Protein AF-A0A4Y8IUF4-F1 (afdb_monomer)

Solvent-accessible surface area (backbone atoms only — not comparable to full-atom values): 7172 Å² total; per-residue (Å²): 137,86,78,64,77,57,55,66,57,54,53,52,50,51,54,51,54,51,51,53,52,55,59,48,52,65,56,46,76,74,66,81,71,71,96,84,69,88,58,93,59,82,80,82,67,53,45,68,53,47,41,56,74,57,46,49,38,79,52,16,27,91,83,29,69,26,46,101,87,28,65,59,59,62,54,34,54,90,80,45,54,65,67,56,40,29,45,36,38,41,63,14,44,89,96,43,93,82,41,72,30,72,57,45,47,76,62,54,23,46,48,39,30,52,41,28,38,75,34,93,126

Mean predicted aligned error: 14.22 Å

Secondary structure (DSSP, 8-state):
----THHHHHHHHHHHHHHHHHHHHHHHTTSSS-S--S------S-HHHHHHHTTHHHHH-TTSS--SSS---SSGGGT--HHHHHHHHHH--TT-SS--S-SS-HHHHHHHHHHHHH---

InterPro domains:
  IPR009056 Cytochrome c-like domain [PF13442] (45-116)
  IPR009056 Cytochrome c-like domain [PS51007] (36-120)
  IPR012218 Cytochrome c, Bacillus subtilis c550-type [PIRSF000025] (1-118)
  IPR036909 Cytochrome c-like domain superfamily [G3DSA:1.10.760.10] (46-120)
  IPR036909 Cytochrome c-like domain superfamily [SSF46626] (10-118)

Nearest PDB structures (foldseek):
  6tp9-assembly5_G  TM=8.093E-01  e=8.680E-03  Pseudomonas aeruginosa PAO1
  6rte-assembly1_A  TM=8.356E-01  e=1.764E-02  Pseudomonas aeruginosa
  6onq-assembly1_A  TM=8.082E-01  e=4.281E-02  Methylorubrum extorquens
  1aof-assembly1_A  TM=5.853E-01  e=1.872E-02  Paracoccus pantotrophus
  1n90-assembly1_B  TM=5.473E-01  e=3.186E-02  Pseudomonas aeruginosa

Structure (mmCIF, N/CA/C/O backbone):
data_AF-A0A4Y8IUF4-F1
#
_entry.id   AF-A0A4Y8IUF4-F1
#
loop_
_atom_site.group_PDB
_atom_site.id
_atom_site.type_symbol
_atom_site.label_atom_id
_atom_site.label_alt_id
_atom_site.label_comp_id
_atom_site.label_asym_id
_atom_site.label_entity_id
_atom_site.label_seq_id
_atom_site.pdbx_PDB_ins_code
_atom_site.Cartn_x
_atom_site.Cartn_y
_atom_site.Cartn_z
_atom_site.occupancy
_atom_site.B_iso_or_equiv
_atom_site.auth_seq_id
_atom_site.auth_comp_id
_atom_site.auth_asym_id
_atom_site.auth_atom_id
_atom_site.pdbx_PDB_model_num
ATOM 1 N N . MET A 1 1 ? -16.327 54.621 46.159 1.00 49.72 1 MET A N 1
ATOM 2 C CA . MET A 1 1 ? -16.970 53.552 45.363 1.00 49.72 1 MET A CA 1
ATOM 3 C C . MET A 1 1 ? -16.046 53.174 44.204 1.00 49.72 1 MET A C 1
ATOM 5 O O . MET A 1 1 ? -16.061 53.860 43.192 1.00 49.72 1 MET A O 1
ATOM 9 N N . LYS A 1 2 ? -15.187 52.154 44.352 1.00 58.31 2 LYS A N 1
ATOM 10 C CA . LYS A 1 2 ? -14.387 51.630 43.230 1.00 58.31 2 LYS A CA 1
ATOM 11 C C . LYS A 1 2 ? -15.198 50.504 42.593 1.00 58.31 2 LYS A C 1
ATOM 13 O O . LYS A 1 2 ? -15.275 49.411 43.138 1.00 58.31 2 LYS A O 1
ATOM 18 N N . LYS A 1 3 ? -15.930 50.821 41.525 1.00 59.81 3 LYS A N 1
ATOM 19 C CA . LYS A 1 3 ? -16.692 49.826 40.760 1.00 59.81 3 LYS A CA 1
ATOM 20 C C . LYS A 1 3 ? -15.679 49.085 39.900 1.00 59.81 3 LYS A C 1
ATOM 22 O O . LYS A 1 3 ? -15.188 49.628 38.915 1.00 59.81 3 LYS A O 1
ATOM 27 N N . ASN A 1 4 ? -15.305 47.894 40.351 1.00 63.25 4 ASN A N 1
ATOM 28 C CA . ASN A 1 4 ? -14.313 47.051 39.701 1.00 63.25 4 ASN A CA 1
ATOM 29 C C . ASN A 1 4 ? -14.891 46.577 38.365 1.00 63.25 4 ASN A C 1
ATOM 31 O O . ASN A 1 4 ? -15.629 45.597 38.307 1.00 63.25 4 ASN A O 1
ATOM 35 N N . LEU A 1 5 ? -14.555 47.303 37.299 1.00 58.75 5 LEU A N 1
ATOM 36 C CA . LEU A 1 5 ? -15.002 47.069 35.922 1.00 58.75 5 LEU A CA 1
ATOM 37 C C . LEU A 1 5 ? -14.579 45.689 35.373 1.00 58.75 5 LEU A C 1
ATOM 39 O O . LEU A 1 5 ? -15.088 45.247 34.352 1.00 58.75 5 LEU A O 1
ATOM 43 N N . ILE A 1 6 ? -13.697 44.991 36.091 1.00 64.25 6 ILE A N 1
ATOM 44 C CA . ILE A 1 6 ? -13.226 43.628 35.813 1.00 64.25 6 ILE A CA 1
ATOM 45 C C . ILE A 1 6 ? -14.258 42.565 36.243 1.00 64.25 6 ILE A C 1
ATOM 47 O O . ILE A 1 6 ? -14.293 41.484 35.662 1.00 64.25 6 ILE A O 1
ATOM 51 N N . MET A 1 7 ? -15.143 42.857 37.211 1.00 66.12 7 MET A N 1
ATOM 52 C CA . MET A 1 7 ? -16.152 41.892 37.680 1.00 66.12 7 MET A CA 1
ATOM 53 C C . MET A 1 7 ? -17.103 41.371 36.589 1.00 66.12 7 MET A C 1
ATOM 55 O O . MET A 1 7 ? -17.308 40.161 36.567 1.00 66.12 7 MET A O 1
ATOM 59 N N . PRO A 1 8 ? -17.664 42.186 35.670 1.00 63.03 8 PRO A N 1
ATOM 60 C CA . PRO A 1 8 ? -18.522 41.648 34.613 1.00 63.03 8 PRO A CA 1
ATOM 61 C C . PRO A 1 8 ? -17.763 40.752 33.622 1.00 63.03 8 PRO A C 1
ATOM 63 O O . PRO A 1 8 ? -18.304 39.733 33.207 1.00 63.03 8 PRO A O 1
ATOM 66 N N . PHE A 1 9 ? -16.505 41.073 33.292 1.00 69.12 9 PHE A N 1
ATOM 67 C CA . PHE A 1 9 ? -15.685 40.270 32.372 1.00 69.12 9 PHE A CA 1
ATOM 68 C C . PHE A 1 9 ? -15.215 38.947 32.986 1.00 69.12 9 PHE A C 1
ATOM 70 O O . PHE A 1 9 ? -15.164 37.929 32.303 1.00 69.12 9 PHE A O 1
ATOM 77 N N . ALA A 1 10 ? -14.910 38.933 34.285 1.00 70.75 10 ALA A N 1
ATOM 78 C CA . ALA A 1 10 ? -14.578 37.697 34.990 1.00 70.75 10 ALA A CA 1
ATOM 79 C C . ALA A 1 10 ? -15.781 36.739 35.050 1.00 70.75 10 ALA A C 1
ATOM 81 O O . ALA A 1 10 ? -15.615 35.528 34.938 1.00 70.75 10 ALA A O 1
ATOM 82 N N . LEU A 1 11 ? -16.996 37.282 35.173 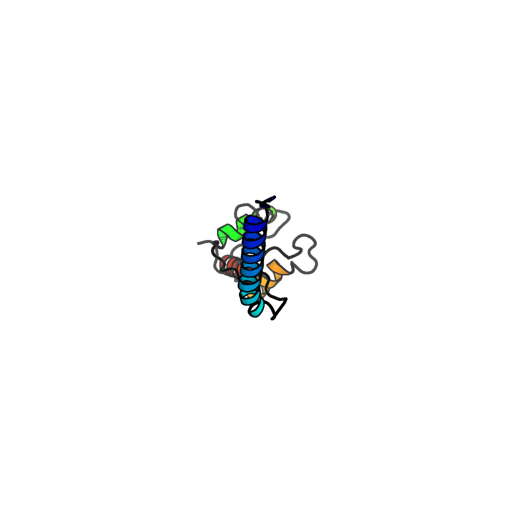1.00 73.50 11 LEU A N 1
ATOM 83 C CA . LEU A 1 11 ? -18.233 36.506 35.250 1.00 73.50 11 LEU A CA 1
ATOM 84 C C . LEU A 1 11 ? -18.597 35.872 33.899 1.00 73.50 11 LEU A C 1
ATOM 86 O O . LEU A 1 11 ? -18.972 34.703 33.857 1.00 73.50 11 LEU A O 1
ATOM 90 N N . THR A 1 12 ? -18.425 36.602 32.792 1.00 76.56 12 THR A N 1
ATOM 91 C CA . THR A 1 12 ? -18.653 36.059 31.443 1.00 76.56 12 THR A CA 1
ATOM 92 C C . THR A 1 12 ? -17.597 35.032 31.044 1.00 76.56 12 THR A C 1
ATOM 94 O O . THR A 1 12 ? -17.945 34.012 30.453 1.00 76.56 12 THR A O 1
ATOM 97 N N . ALA A 1 13 ? -16.329 35.247 31.413 1.00 74.88 13 ALA A N 1
ATOM 98 C CA . ALA A 1 13 ? -15.256 34.285 31.168 1.00 74.88 13 ALA A CA 1
ATOM 99 C C . ALA A 1 13 ? -15.494 32.965 31.914 1.00 74.88 13 ALA A C 1
ATOM 101 O O . ALA A 1 13 ? -15.364 31.893 31.326 1.00 74.88 13 ALA A O 1
ATOM 102 N N . LEU A 1 14 ? -15.913 33.030 33.183 1.00 76.88 14 LEU A N 1
ATOM 103 C CA . LEU A 1 14 ? -16.206 31.833 33.972 1.00 76.88 14 LEU A CA 1
ATOM 104 C C . LEU A 1 14 ? -17.393 31.053 33.384 1.00 76.88 14 LEU A C 1
ATOM 106 O O . LEU A 1 14 ? -17.346 29.829 33.278 1.00 76.88 14 LEU A O 1
ATOM 110 N N . LEU A 1 15 ? -18.433 31.762 32.939 1.00 81.56 15 LEU A N 1
ATOM 111 C CA . LEU A 1 15 ? -19.626 31.161 32.341 1.00 81.56 15 LEU A CA 1
ATOM 112 C C . LEU A 1 15 ? -19.316 30.519 30.975 1.00 81.56 15 LEU A C 1
ATOM 114 O O . LEU A 1 15 ? -19.782 29.416 30.700 1.00 81.56 15 LEU A O 1
ATOM 118 N N . GLY A 1 16 ? -18.458 31.149 30.166 1.00 79.00 16 GLY A N 1
ATOM 119 C CA . GLY A 1 16 ? -17.986 30.597 28.891 1.00 79.00 16 GLY A CA 1
ATOM 120 C C . GLY A 1 16 ? -17.118 29.347 29.056 1.00 79.00 16 GLY A C 1
ATOM 121 O O . GLY A 1 16 ? -17.341 28.354 28.368 1.00 79.00 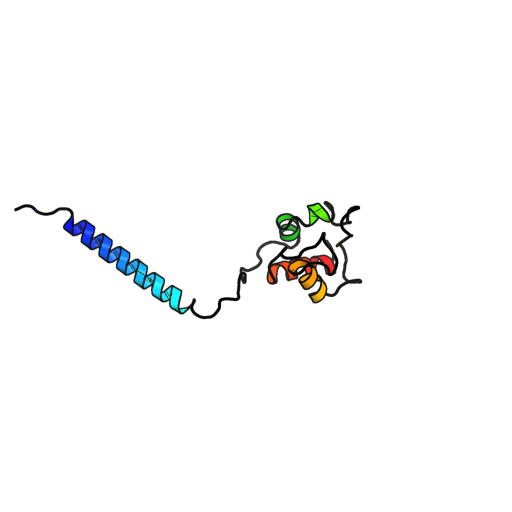16 GLY A O 1
ATOM 122 N N . ILE A 1 17 ? -16.181 29.355 30.010 1.00 78.94 17 ILE A N 1
ATOM 123 C CA . ILE A 1 17 ? -15.336 28.186 30.314 1.00 78.94 17 ILE A CA 1
ATOM 124 C C . ILE A 1 17 ? -16.193 27.023 30.830 1.00 78.94 17 ILE A C 1
ATOM 126 O O . ILE A 1 17 ? -16.017 25.885 30.402 1.00 78.94 17 ILE A O 1
ATOM 130 N N . THR A 1 18 ? -17.180 27.306 31.683 1.00 74.69 18 THR A N 1
ATOM 131 C CA . THR A 1 18 ? -18.107 26.278 32.184 1.00 74.69 18 THR A CA 1
ATOM 132 C C . THR A 1 18 ? -18.950 25.685 31.049 1.00 74.69 18 THR A C 1
ATOM 134 O O . THR A 1 18 ? -19.120 24.470 30.985 1.00 74.69 18 THR A O 1
ATOM 137 N N . ALA A 1 19 ? -19.426 26.507 30.106 1.00 75.69 19 ALA A N 1
ATOM 138 C CA . ALA A 1 19 ? -20.186 26.036 28.947 1.00 75.69 19 ALA A CA 1
ATOM 139 C C . ALA A 1 19 ? -19.347 25.157 27.998 1.00 75.69 19 ALA A C 1
ATOM 141 O O . ALA A 1 19 ? -19.842 24.140 27.516 1.00 75.69 19 ALA A O 1
ATOM 142 N N . MET A 1 20 ? -18.072 25.503 27.777 1.00 70.06 20 MET A N 1
ATOM 143 C CA . MET A 1 20 ? -17.135 2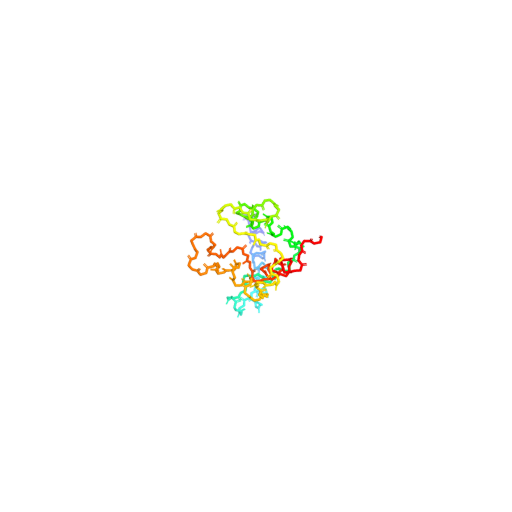4.693 26.984 1.00 70.06 20 MET A CA 1
ATOM 144 C C . MET A 1 20 ? -16.883 23.319 27.621 1.00 70.06 20 MET A C 1
ATOM 146 O O . MET A 1 20 ? -16.870 22.314 26.918 1.00 70.06 20 MET A O 1
ATOM 150 N N . ILE A 1 21 ? -16.743 23.256 28.950 1.00 71.81 21 ILE A N 1
ATOM 151 C CA . ILE A 1 21 ? -16.535 21.994 29.682 1.00 71.81 21 ILE A CA 1
ATOM 152 C C . ILE A 1 21 ? -17.783 21.102 29.619 1.00 71.81 21 ILE A C 1
ATOM 154 O O . ILE A 1 21 ? -17.665 19.895 29.432 1.00 71.81 21 ILE A O 1
ATOM 158 N N . VAL A 1 22 ? -18.984 21.680 29.724 1.00 70.81 22 VAL A N 1
ATOM 159 C CA . VAL A 1 22 ? -20.243 20.919 29.633 1.00 70.81 22 VAL A CA 1
ATOM 160 C C . VAL A 1 22 ? -20.467 20.371 28.220 1.00 70.81 22 VAL A C 1
ATOM 162 O O . VAL A 1 22 ? -20.843 19.210 28.074 1.00 70.81 22 VAL A O 1
ATOM 165 N N . LEU A 1 23 ? -20.188 21.165 27.179 1.00 62.94 23 LEU A N 1
ATOM 166 C CA . LEU A 1 23 ? -20.264 20.706 25.786 1.00 62.94 23 LEU A CA 1
ATOM 167 C C . LEU A 1 23 ? -19.181 19.658 25.466 1.00 62.94 23 LEU A C 1
ATOM 169 O O . LEU A 1 23 ? -19.471 18.683 24.777 1.00 62.94 23 LEU A O 1
ATOM 173 N N . GLY A 1 24 ? -17.971 19.802 26.018 1.00 64.25 24 GLY A N 1
ATOM 174 C CA . GLY A 1 24 ? -16.899 18.806 25.898 1.00 64.25 24 GLY A CA 1
ATOM 175 C C . GLY A 1 24 ? -17.196 17.486 26.625 1.00 64.25 24 GLY A C 1
ATOM 176 O O . GLY A 1 24 ? -16.862 16.420 26.119 1.00 64.25 24 GLY A O 1
ATOM 177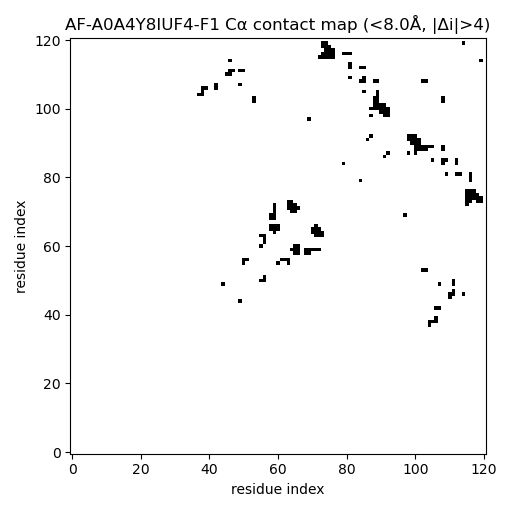 N N . GLY A 1 25 ? -17.884 17.524 27.771 1.00 64.12 25 GLY A N 1
ATOM 178 C CA . GLY A 1 25 ? -18.247 16.326 28.540 1.00 64.12 25 GLY A CA 1
ATOM 179 C C . GLY A 1 25 ? -19.273 15.414 27.853 1.00 64.12 25 GLY A C 1
ATOM 180 O O . GLY A 1 25 ? -19.205 14.194 28.000 1.00 64.12 25 GLY A O 1
ATOM 181 N N . VAL A 1 26 ? -20.191 15.981 27.058 1.00 59.91 26 VAL A N 1
ATOM 182 C CA . VAL A 1 26 ? -21.137 15.199 26.235 1.00 59.91 26 VAL A CA 1
ATOM 183 C C . VAL A 1 26 ? -20.433 14.557 25.031 1.00 59.91 26 VAL A C 1
ATOM 185 O O . VAL A 1 26 ? -20.820 13.465 24.627 1.00 59.91 26 VAL A O 1
ATOM 188 N N . GLY A 1 27 ? -19.359 15.168 24.514 1.00 52.88 27 GLY A N 1
ATOM 189 C CA . GLY A 1 27 ? -18.484 14.545 23.511 1.00 52.88 27 GLY A CA 1
ATOM 190 C C . GLY A 1 27 ? -17.666 13.372 24.069 1.00 52.88 27 GLY A C 1
ATOM 191 O O . GLY A 1 27 ? -17.540 12.341 23.418 1.00 52.88 27 GLY A O 1
ATOM 192 N N . ILE A 1 28 ? -17.189 13.479 25.314 1.00 54.00 28 ILE A N 1
ATOM 193 C CA . ILE A 1 28 ? -16.355 12.449 25.964 1.00 54.00 28 ILE A CA 1
ATOM 194 C C . ILE A 1 28 ? -17.145 11.180 26.328 1.00 54.00 28 ILE A C 1
ATOM 196 O O . ILE A 1 28 ? -16.577 10.097 26.380 1.00 54.00 28 ILE A O 1
ATOM 200 N N . SER A 1 29 ? -18.468 11.256 26.494 1.00 52.22 29 SER A N 1
ATOM 201 C CA . SER A 1 29 ? -19.292 10.065 26.778 1.00 52.22 29 SER A CA 1
ATOM 202 C C . SER A 1 29 ? -19.522 9.149 25.558 1.00 52.22 29 SER A C 1
ATOM 204 O O . SER A 1 29 ? -20.140 8.098 25.702 1.00 52.22 29 SER A O 1
ATOM 206 N N . GLN A 1 30 ? -19.024 9.523 24.372 1.00 50.38 30 GLN A N 1
ATOM 207 C CA . GLN A 1 30 ? -18.902 8.648 23.194 1.00 50.38 30 GLN A CA 1
ATOM 208 C C . GLN A 1 30 ? -17.438 8.237 22.929 1.00 50.38 30 GLN A C 1
ATOM 210 O O . GLN A 1 30 ? -17.166 7.476 22.009 1.00 50.38 30 GLN A O 1
ATOM 215 N N . GLN A 1 31 ? -16.498 8.707 23.753 1.00 51.44 31 GLN A N 1
ATOM 216 C CA . GLN A 1 31 ? -15.055 8.573 23.561 1.00 51.44 31 GLN A CA 1
ATOM 217 C C . GLN A 1 31 ? -14.400 7.858 24.755 1.00 51.44 31 GLN A C 1
ATOM 219 O O . GLN A 1 31 ? -13.315 8.223 25.192 1.00 51.44 31 GLN A O 1
ATOM 224 N N . ASP A 1 32 ? -15.086 6.859 25.312 1.00 45.25 32 ASP A N 1
ATOM 225 C CA . ASP A 1 32 ? -14.567 6.021 26.405 1.00 45.25 32 ASP A CA 1
ATOM 226 C C . ASP A 1 32 ? -14.835 4.528 26.126 1.00 45.25 32 ASP A C 1
ATOM 228 O O . ASP A 1 32 ? -15.153 3.729 27.006 1.00 45.25 32 ASP A O 1
AT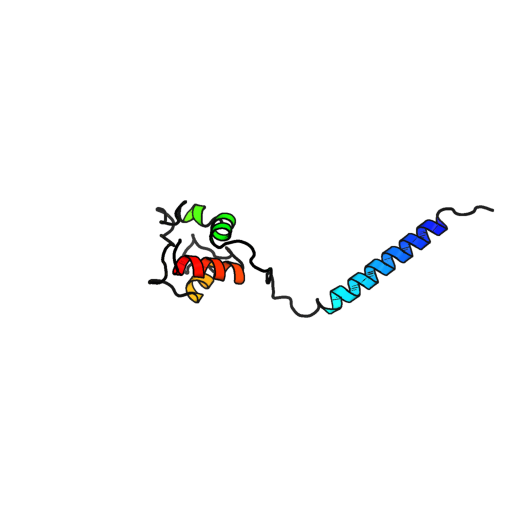OM 232 N N . HIS A 1 33 ? -14.751 4.152 24.845 1.00 44.72 33 HIS A N 1
ATOM 233 C CA . HIS A 1 33 ? -14.574 2.774 24.389 1.00 44.72 33 HIS A CA 1
ATOM 234 C C . HIS A 1 33 ? -13.601 2.764 23.203 1.00 44.72 33 HIS A C 1
ATOM 236 O O . HIS A 1 33 ? -14.000 3.106 22.097 1.00 44.72 33 HIS A O 1
ATOM 242 N N . ALA A 1 34 ? -12.362 2.336 23.487 1.00 42.00 34 ALA A N 1
ATOM 243 C CA . ALA A 1 34 ? -11.287 1.945 22.561 1.00 42.00 34 ALA A CA 1
ATOM 244 C C . ALA A 1 34 ? -10.744 3.086 21.664 1.00 42.00 34 ALA A C 1
ATOM 246 O O . ALA A 1 34 ? -11.446 3.610 20.817 1.00 42.00 34 ALA A O 1
ATOM 247 N N . GLU A 1 35 ? -9.504 3.582 21.760 1.00 44.81 35 GLU A N 1
ATOM 248 C CA . GLU A 1 35 ? -8.223 2.859 21.852 1.00 44.81 35 GLU A CA 1
ATOM 249 C C . GLU A 1 35 ? -8.218 1.620 20.947 1.00 44.81 35 GLU A C 1
ATOM 251 O O . GLU A 1 35 ? -8.262 0.486 21.412 1.00 44.81 35 GLU A O 1
ATOM 256 N N . GLY A 1 36 ? -8.235 1.869 19.635 1.00 40.72 36 GLY A N 1
ATOM 257 C CA . GLY A 1 36 ? -8.181 0.834 18.602 1.00 40.72 36 GLY A CA 1
ATOM 258 C C . GLY A 1 36 ? -8.982 1.149 17.340 1.00 40.72 36 GLY A C 1
ATOM 259 O O . GLY A 1 36 ? -9.600 0.243 16.808 1.00 40.72 36 GLY A O 1
ATOM 260 N N . ASP A 1 37 ? -9.015 2.402 16.884 1.00 42.56 37 ASP A N 1
ATOM 261 C CA . ASP A 1 37 ? -9.488 2.748 15.537 1.00 42.56 37 ASP A CA 1
ATOM 262 C C . ASP A 1 37 ? -8.858 4.085 15.129 1.00 42.56 37 ASP A C 1
ATOM 264 O O . ASP A 1 37 ? -9.429 5.165 15.275 1.00 42.56 37 ASP A O 1
ATOM 268 N N . SER A 1 38 ? -7.601 4.030 14.694 1.00 44.50 38 SER A N 1
ATOM 269 C CA . SER A 1 38 ? -7.074 5.083 13.832 1.00 44.50 38 SER A CA 1
ATOM 270 C C . SER A 1 38 ? -7.564 4.780 12.424 1.00 44.50 38 SER A C 1
ATOM 272 O O . SER A 1 38 ? -6.849 4.155 11.645 1.00 44.50 38 SER A O 1
ATOM 274 N N . GLY A 1 39 ? -8.767 5.245 12.101 1.00 44.94 39 GLY A N 1
ATOM 275 C CA . GLY A 1 39 ? -9.117 5.516 10.715 1.00 44.94 39 GLY A CA 1
ATOM 276 C C . GLY A 1 39 ? -10.312 4.772 10.147 1.00 44.94 39 GLY A C 1
ATOM 277 O O . GLY A 1 39 ? -10.208 4.325 9.016 1.00 44.94 39 GLY A O 1
ATOM 278 N N . SER A 1 40 ? -11.473 4.797 10.800 1.00 45.59 40 SER A N 1
ATOM 279 C CA . SER A 1 40 ? -12.731 4.885 10.046 1.00 45.59 40 SER A CA 1
ATOM 280 C C . SER A 1 40 ? -13.004 6.343 9.657 1.00 45.59 40 SER A C 1
ATOM 282 O O . SER A 1 40 ? -13.954 7.005 10.082 1.00 45.59 40 SER A O 1
ATOM 284 N N . GLY A 1 41 ? -12.059 6.901 8.903 1.00 51.28 41 GLY A N 1
ATOM 285 C CA . GLY A 1 41 ? -12.287 8.100 8.124 1.00 51.28 41 GLY A CA 1
ATOM 286 C C . GLY A 1 41 ? -12.711 7.612 6.759 1.00 51.28 41 GLY A C 1
ATOM 287 O O . GLY A 1 41 ? -11.855 7.099 6.047 1.00 51.28 41 GLY A O 1
ATOM 288 N N . GLU A 1 42 ? -13.999 7.762 6.435 1.00 58.97 42 GLU A N 1
ATOM 289 C CA . GLU A 1 42 ? -14.557 7.467 5.113 1.00 58.97 42 GLU A CA 1
ATOM 290 C C . GLU A 1 42 ? -13.510 7.769 4.034 1.00 58.97 42 GLU A C 1
ATOM 292 O O . GLU A 1 42 ? -13.071 8.916 3.876 1.00 58.97 42 GLU A O 1
ATOM 297 N N . VAL A 1 43 ? -13.035 6.718 3.360 1.00 74.81 43 VAL A N 1
ATOM 298 C CA . VAL A 1 43 ? -12.015 6.849 2.322 1.00 74.81 43 VAL A CA 1
ATOM 299 C C . VAL A 1 43 ? -12.660 7.570 1.141 1.00 74.81 43 VAL A C 1
ATOM 301 O O . VAL A 1 43 ? -13.334 6.975 0.308 1.00 74.81 43 VAL A O 1
ATOM 304 N N . THR A 1 44 ? -12.502 8.892 1.121 1.00 78.75 44 THR A N 1
ATOM 305 C CA . THR A 1 44 ? -13.073 9.785 0.098 1.00 78.75 44 THR A CA 1
ATOM 306 C C . THR A 1 44 ? -12.169 9.942 -1.124 1.00 78.75 44 THR A C 1
ATOM 308 O O . THR A 1 44 ? -12.634 10.384 -2.173 1.00 78.75 44 THR A O 1
ATOM 311 N N . ALA A 1 45 ? -10.890 9.581 -0.995 1.00 86.00 45 ALA A N 1
ATOM 312 C CA . ALA A 1 45 ? -9.905 9.614 -2.069 1.00 86.00 45 ALA A CA 1
ATOM 313 C C . ALA A 1 45 ? -10.035 8.380 -2.977 1.00 86.00 45 ALA A C 1
ATOM 315 O O . ALA A 1 45 ? -10.345 7.284 -2.504 1.00 86.00 45 ALA A O 1
ATOM 316 N N . SER A 1 46 ? -9.777 8.548 -4.278 1.00 89.75 46 SER A N 1
ATOM 317 C CA . SER A 1 46 ? -9.746 7.413 -5.210 1.00 89.75 46 SER A CA 1
ATOM 318 C C . SER A 1 46 ? -8.517 6.532 -4.969 1.00 89.75 46 SER A C 1
ATOM 320 O O . SER A 1 46 ? -7.537 6.962 -4.358 1.00 89.75 46 SER A O 1
ATOM 322 N N . ALA A 1 47 ? -8.537 5.301 -5.483 1.00 90.50 47 ALA A N 1
ATOM 323 C CA . ALA A 1 47 ? -7.389 4.405 -5.383 1.00 90.50 47 ALA A CA 1
ATOM 324 C C . ALA A 1 47 ? -6.129 4.997 -6.041 1.00 90.50 47 ALA A C 1
ATOM 326 O O . ALA A 1 47 ? -5.044 4.904 -5.470 1.00 90.50 47 ALA A O 1
ATOM 327 N N . GLU A 1 48 ? -6.266 5.662 -7.195 1.00 89.94 48 GLU A N 1
ATOM 328 C CA . GLU A 1 48 ? -5.166 6.380 -7.853 1.00 89.94 48 GLU A CA 1
ATOM 329 C C . GLU A 1 48 ? -4.570 7.445 -6.938 1.00 89.94 48 GLU A C 1
ATOM 331 O O . GLU A 1 48 ? -3.352 7.543 -6.803 1.00 89.94 48 GLU A O 1
ATOM 336 N N . GLU A 1 49 ? -5.437 8.232 -6.303 1.00 91.69 49 GLU A N 1
ATOM 337 C CA . GLU A 1 49 ? -5.020 9.318 -5.433 1.00 91.69 49 GLU A CA 1
ATOM 338 C C . GLU A 1 49 ? -4.282 8.773 -4.208 1.0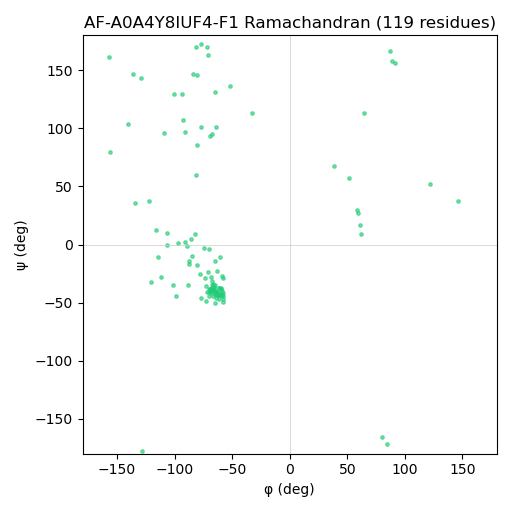0 91.69 49 GLU A C 1
ATOM 340 O O . GLU A 1 49 ? -3.222 9.280 -3.855 1.00 91.69 49 GLU A O 1
ATOM 345 N N . LEU A 1 50 ? -4.778 7.689 -3.609 1.00 92.38 50 LEU A N 1
ATOM 346 C CA . LEU A 1 50 ? -4.103 7.014 -2.502 1.00 92.38 50 LEU A CA 1
ATOM 347 C C . LEU A 1 50 ? -2.730 6.471 -2.919 1.00 92.38 50 LEU A C 1
ATOM 349 O O . LEU A 1 50 ? -1.750 6.661 -2.208 1.00 92.38 50 LEU A O 1
ATOM 353 N N . VAL A 1 51 ? -2.620 5.850 -4.092 1.00 92.56 51 VAL A N 1
ATOM 354 C CA . VAL A 1 51 ? -1.347 5.335 -4.627 1.00 92.56 51 VAL A CA 1
ATOM 355 C C . VAL A 1 51 ? -0.319 6.454 -4.833 1.00 92.56 51 VAL A C 1
ATOM 357 O O . VAL A 1 51 ? 0.880 6.260 -4.601 1.00 92.56 51 VAL A O 1
ATOM 360 N N . GLU A 1 52 ? -0.770 7.631 -5.264 1.00 91.94 52 GLU A N 1
ATOM 361 C CA . GLU A 1 52 ? 0.079 8.814 -5.404 1.00 91.94 52 GLU A CA 1
ATOM 362 C C . GLU A 1 52 ? 0.457 9.411 -4.042 1.00 91.94 52 GLU A C 1
ATOM 364 O O . GLU A 1 52 ? 1.642 9.633 -3.783 1.00 91.94 52 GLU A O 1
ATOM 369 N N . GLN A 1 53 ? -0.517 9.618 -3.150 1.00 91.88 53 GLN A N 1
ATOM 370 C CA . GLN A 1 53 ? -0.317 10.188 -1.812 1.00 91.88 53 GLN A CA 1
ATOM 371 C C . GLN A 1 53 ? 0.616 9.333 -0.948 1.00 91.88 53 GLN A C 1
ATOM 373 O O . GLN A 1 53 ? 1.514 9.862 -0.287 1.00 91.88 53 GLN A O 1
ATOM 378 N N . GLN A 1 54 ? 0.459 8.010 -1.011 1.00 91.69 54 GLN A N 1
ATOM 379 C CA . GLN A 1 54 ? 1.281 7.052 -0.273 1.00 91.69 54 GLN A CA 1
ATOM 380 C C . GLN A 1 54 ? 2.614 6.745 -0.980 1.00 91.69 54 GLN A C 1
ATOM 382 O O . GLN A 1 54 ? 3.375 5.881 -0.550 1.00 91.69 54 GLN A O 1
ATOM 387 N N . ASN A 1 55 ? 2.948 7.494 -2.039 1.00 92.50 55 ASN A N 1
ATOM 388 C CA . ASN A 1 55 ? 4.219 7.439 -2.765 1.00 92.50 55 ASN A CA 1
ATOM 389 C C . ASN A 1 55 ? 4.560 6.069 -3.377 1.00 92.50 55 ASN A C 1
ATOM 391 O O . ASN A 1 55 ? 5.735 5.781 -3.622 1.00 92.50 55 ASN A O 1
ATOM 395 N N . CYS A 1 56 ? 3.574 5.234 -3.710 1.00 92.94 56 CYS A N 1
ATOM 396 C CA . CYS A 1 56 ? 3.816 3.901 -4.275 1.00 92.94 56 CYS A CA 1
ATOM 397 C C . CYS A 1 56 ? 4.603 3.976 -5.600 1.00 92.94 56 CYS A C 1
ATOM 399 O O . CYS A 1 56 ? 5.506 3.175 -5.862 1.00 92.94 56 CYS A O 1
ATOM 401 N N . VAL A 1 57 ? 4.314 4.999 -6.412 1.00 93.50 57 VAL A N 1
ATOM 402 C CA . VAL A 1 57 ? 4.980 5.269 -7.700 1.00 93.50 57 VAL A CA 1
ATOM 403 C C . VAL A 1 57 ? 6.475 5.569 -7.570 1.00 93.50 57 VAL A C 1
ATOM 405 O O . VAL A 1 57 ? 7.223 5.388 -8.532 1.00 93.50 57 VAL A O 1
ATOM 408 N N . SER A 1 58 ? 6.935 6.010 -6.394 1.00 92.12 58 SER A N 1
ATOM 409 C CA . SER A 1 58 ? 8.346 6.348 -6.174 1.00 92.12 58 SER A C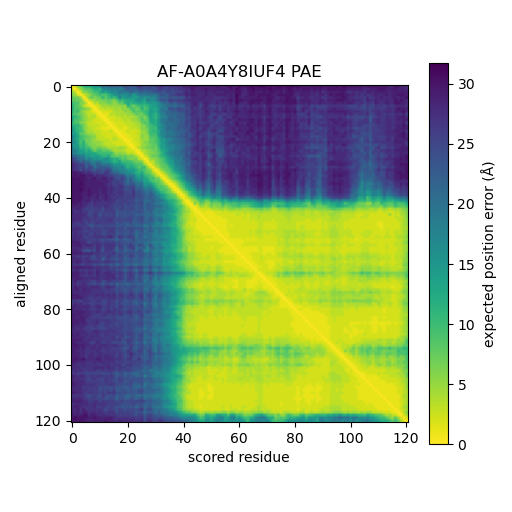A 1
ATOM 410 C C . SER A 1 58 ? 9.252 5.116 -6.242 1.00 92.12 58 SER A C 1
ATOM 412 O O . SER A 1 58 ? 10.366 5.194 -6.762 1.00 92.12 58 SER A O 1
ATOM 414 N N . CYS A 1 59 ? 8.741 3.965 -5.799 1.00 94.00 59 CYS A N 1
ATOM 415 C CA . CYS A 1 59 ? 9.449 2.688 -5.814 1.00 94.00 59 CYS A CA 1
ATOM 416 C C . CYS A 1 59 ? 9.048 1.831 -7.019 1.00 94.00 59 CYS A C 1
ATOM 418 O O . CYS A 1 59 ? 9.912 1.263 -7.690 1.00 94.00 59 CYS A O 1
ATOM 420 N N . HIS A 1 60 ? 7.748 1.759 -7.321 1.00 94.75 60 HIS A N 1
ATOM 421 C CA . HIS A 1 60 ? 7.186 0.869 -8.342 1.00 94.75 60 HIS A CA 1
ATOM 422 C C . HIS A 1 60 ? 7.096 1.496 -9.742 1.00 94.75 60 HIS A C 1
ATOM 424 O O . HIS A 1 60 ? 6.642 0.844 -10.681 1.00 94.75 60 HIS A O 1
ATOM 430 N N . GLY A 1 61 ? 7.571 2.732 -9.910 1.00 93.38 61 GLY A N 1
ATOM 431 C CA . GLY A 1 61 ? 7.565 3.453 -11.181 1.00 93.38 61 GLY A CA 1
ATOM 432 C C . GLY A 1 61 ? 6.276 4.244 -11.405 1.00 93.38 61 GLY A C 1
ATOM 433 O O . GLY A 1 61 ? 5.229 3.941 -10.836 1.00 93.38 61 GLY A O 1
ATOM 434 N N . ALA A 1 62 ? 6.349 5.262 -12.267 1.00 91.25 62 ALA A N 1
ATOM 435 C CA . ALA A 1 62 ? 5.236 6.181 -12.535 1.00 91.25 62 ALA A CA 1
ATOM 436 C C . ALA A 1 62 ? 3.965 5.477 -13.045 1.00 91.25 62 ALA A C 1
ATOM 438 O O . ALA A 1 62 ? 2.852 5.941 -12.820 1.00 91.25 62 ALA A O 1
ATOM 439 N N . ASP A 1 63 ? 4.127 4.347 -13.729 1.00 90.94 63 ASP A N 1
ATOM 440 C CA . ASP A 1 63 ? 3.038 3.529 -14.249 1.00 90.94 63 ASP A CA 1
ATOM 441 C C . ASP A 1 63 ? 2.845 2.225 -13.458 1.00 90.94 63 ASP A C 1
ATOM 443 O O . ASP A 1 63 ? 2.106 1.356 -13.919 1.00 90.94 63 ASP A O 1
ATOM 447 N N . LEU A 1 64 ? 3.518 2.066 -12.313 1.00 93.31 64 LEU A N 1
ATOM 448 C CA . LEU A 1 64 ? 3.500 0.869 -11.469 1.00 93.31 64 LEU A CA 1
ATOM 449 C C . LEU A 1 64 ? 4.024 -0.412 -12.153 1.00 93.31 64 LEU A C 1
ATOM 451 O O . LEU A 1 64 ? 3.781 -1.517 -11.661 1.00 93.31 64 LEU A O 1
ATOM 455 N N . SER A 1 65 ? 4.745 -0.311 -13.284 1.00 92.75 65 SER A N 1
ATOM 456 C CA . SER A 1 65 ? 5.324 -1.487 -13.966 1.00 92.75 65 SER A CA 1
ATOM 457 C C . SER A 1 65 ? 6.475 -2.149 -13.216 1.00 92.75 65 SER A C 1
ATOM 459 O O . SER A 1 65 ? 6.992 -3.171 -13.668 1.00 92.75 65 SER A O 1
ATOM 461 N N . GLY A 1 66 ? 6.887 -1.571 -12.095 1.00 92.00 66 GLY A N 1
ATOM 462 C CA . GLY A 1 66 ? 8.103 -1.924 -11.395 1.00 92.00 66 GLY A CA 1
ATOM 463 C C . GLY A 1 66 ? 9.312 -1.165 -11.927 1.00 92.00 66 GLY A C 1
ATOM 464 O O . GLY A 1 66 ? 9.302 -0.539 -12.989 1.00 92.00 66 GLY A O 1
ATOM 465 N N . THR A 1 67 ? 10.373 -1.241 -11.145 1.00 91.62 67 THR A N 1
ATOM 466 C CA . THR A 1 67 ? 11.700 -0.692 -11.401 1.00 91.62 67 THR A CA 1
ATOM 467 C C . THR A 1 67 ? 12.739 -1.802 -11.204 1.00 91.62 67 THR A C 1
ATOM 469 O O . THR A 1 67 ? 12.404 -2.946 -10.905 1.00 91.62 67 THR A O 1
ATOM 472 N N . GLY A 1 68 ? 14.032 -1.496 -11.347 1.00 87.50 68 GLY A N 1
ATOM 473 C CA . GLY A 1 68 ? 15.090 -2.454 -10.997 1.00 87.50 68 GLY A CA 1
ATOM 474 C C . GLY A 1 68 ? 15.145 -2.801 -9.501 1.00 87.50 68 GLY A C 1
ATOM 475 O O . GLY A 1 68 ? 15.814 -3.761 -9.131 1.00 87.50 68 GLY A O 1
ATOM 476 N N . THR A 1 69 ? 14.465 -2.023 -8.652 1.00 87.44 69 THR A N 1
ATOM 477 C CA . THR A 1 69 ? 14.476 -2.158 -7.189 1.00 87.44 69 THR A CA 1
ATOM 478 C C . THR A 1 69 ? 13.145 -2.629 -6.613 1.00 87.44 69 THR A C 1
ATOM 480 O O . THR A 1 69 ? 13.154 -3.271 -5.571 1.00 87.44 69 THR A O 1
ATOM 483 N N . ALA A 1 70 ? 12.013 -2.349 -7.267 1.00 92.25 70 ALA A N 1
ATOM 484 C CA . ALA A 1 70 ? 10.695 -2.794 -6.814 1.00 92.25 70 ALA A CA 1
ATOM 485 C C . ALA A 1 70 ? 9.923 -3.495 -7.945 1.00 92.25 70 ALA A C 1
ATOM 487 O O . ALA A 1 70 ? 10.024 -3.082 -9.099 1.00 92.25 70 ALA A O 1
ATOM 488 N N . PRO A 1 71 ? 9.144 -4.546 -7.653 1.00 92.69 71 PRO A N 1
ATOM 489 C CA . PRO A 1 71 ? 8.459 -5.329 -8.678 1.00 92.69 71 PRO A CA 1
ATOM 490 C C . PRO A 1 71 ? 7.279 -4.580 -9.312 1.00 92.69 71 PRO A C 1
ATOM 492 O O . PRO A 1 71 ? 6.833 -3.542 -8.831 1.00 92.69 71 PRO A O 1
ATOM 495 N N . ASN A 1 72 ? 6.744 -5.140 -10.394 1.00 93.88 72 ASN A N 1
ATOM 496 C CA . ASN A 1 72 ? 5.461 -4.719 -10.953 1.00 93.88 72 ASN A CA 1
ATOM 497 C C . ASN A 1 72 ? 4.332 -5.013 -9.955 1.00 93.88 72 ASN A C 1
ATOM 499 O O . ASN A 1 72 ? 4.259 -6.139 -9.461 1.00 93.88 72 ASN A O 1
ATOM 503 N N . ILE A 1 73 ? 3.470 -4.026 -9.696 1.00 92.62 73 ILE A N 1
ATOM 504 C CA . ILE A 1 73 ? 2.308 -4.175 -8.804 1.00 92.62 73 ILE A CA 1
ATOM 505 C C . ILE A 1 73 ? 0.959 -4.003 -9.510 1.00 92.62 73 ILE A C 1
ATOM 507 O O . ILE A 1 73 ? -0.069 -3.892 -8.860 1.00 92.62 73 ILE A O 1
ATOM 511 N N . LYS A 1 74 ? 0.936 -4.002 -10.842 1.00 90.06 74 LYS A N 1
ATOM 512 C CA . LYS A 1 74 ? -0.299 -4.027 -11.631 1.00 90.06 74 LYS A CA 1
ATOM 513 C C . LYS A 1 74 ? -0.811 -5.448 -11.802 1.00 90.06 74 LYS A C 1
ATOM 515 O O . LYS A 1 74 ? -0.012 -6.357 -12.031 1.00 90.06 74 LYS A O 1
ATOM 520 N N . ASN A 1 75 ? -2.136 -5.581 -11.850 1.00 86.44 75 ASN A N 1
ATOM 521 C CA . ASN A 1 75 ? -2.837 -6.807 -12.226 1.00 86.44 75 ASN A CA 1
ATOM 522 C C . ASN A 1 75 ? -2.331 -8.005 -11.410 1.00 86.44 75 ASN A C 1
ATOM 524 O O . ASN A 1 75 ? -1.801 -8.984 -11.944 1.00 86.44 75 ASN A O 1
ATOM 528 N N . LEU A 1 76 ? -2.424 -7.877 -10.088 1.00 89.62 76 LEU A N 1
ATOM 529 C CA . LEU A 1 76 ? -1.900 -8.865 -9.150 1.00 89.62 76 LEU A CA 1
ATOM 530 C C . LEU A 1 76 ? -2.873 -10.015 -8.860 1.00 89.62 76 LEU A C 1
ATOM 532 O O . LEU A 1 76 ? -2.525 -10.892 -8.073 1.00 89.62 76 LEU A O 1
ATOM 536 N N . GLN A 1 77 ? -4.032 -10.072 -9.525 1.00 88.31 77 GLN A N 1
ATOM 537 C CA . GLN A 1 77 ? -5.078 -11.071 -9.277 1.00 88.31 77 GLN A CA 1
ATOM 538 C C . GLN A 1 77 ? -4.631 -12.525 -9.450 1.00 88.31 77 GLN A C 1
ATOM 540 O O . GLN A 1 77 ? -5.176 -13.419 -8.813 1.00 88.31 77 GLN A O 1
ATOM 545 N N . ASP A 1 78 ? -3.625 -12.770 -10.291 1.00 88.69 78 ASP A N 1
ATOM 546 C CA . ASP A 1 78 ? -3.094 -14.117 -10.520 1.00 88.69 78 ASP A CA 1
ATOM 547 C C . ASP A 1 78 ? -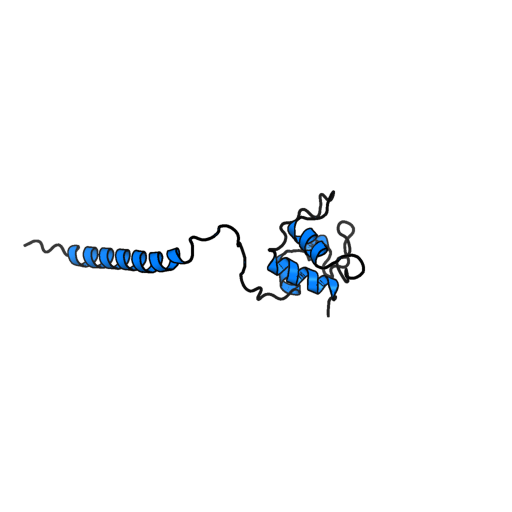2.042 -14.528 -9.474 1.00 88.69 78 ASP A C 1
ATOM 549 O O . ASP A 1 78 ? -1.584 -15.672 -9.467 1.00 88.69 78 ASP A O 1
ATOM 553 N N . LYS A 1 79 ? -1.595 -13.586 -8.633 1.00 88.19 79 LYS A N 1
ATOM 554 C CA . LYS A 1 79 ? -0.463 -13.765 -7.710 1.00 88.19 79 LYS A CA 1
ATOM 555 C C . LYS A 1 79 ? -0.825 -13.587 -6.247 1.00 88.19 79 LYS A C 1
ATOM 557 O O . LYS A 1 79 ? -0.189 -14.224 -5.416 1.00 88.19 79 LYS A O 1
ATOM 562 N N . TYR A 1 80 ? -1.785 -12.719 -5.955 1.00 91.69 80 TYR A N 1
ATOM 563 C CA . TYR A 1 80 ? -2.173 -12.366 -4.601 1.00 91.69 80 TYR A CA 1
ATOM 564 C C . TYR A 1 80 ? -3.690 -12.336 -4.468 1.00 91.69 80 TYR A C 1
ATOM 566 O O . TYR A 1 80 ? -4.411 -11.961 -5.394 1.00 91.69 80 TYR A O 1
ATOM 574 N N . SER A 1 81 ? -4.160 -12.706 -3.286 1.00 93.81 81 SER A N 1
ATOM 575 C CA . SER A 1 81 ? -5.509 -12.424 -2.814 1.00 93.81 81 SER A CA 1
ATOM 576 C C . SER A 1 81 ? -5.628 -11.000 -2.263 1.00 93.81 81 SER A C 1
ATOM 578 O O . SER A 1 81 ? -4.642 -10.283 -2.067 1.00 93.81 81 SER A O 1
ATOM 580 N N . MET A 1 82 ? -6.871 -10.600 -2.002 1.00 92.69 82 MET A N 1
ATOM 581 C CA . MET A 1 82 ? -7.203 -9.322 -1.384 1.00 92.69 82 MET A CA 1
ATOM 582 C C . MET A 1 82 ? -6.540 -9.168 -0.016 1.00 92.69 82 MET A C 1
ATOM 584 O O . MET A 1 82 ? -5.888 -8.160 0.250 1.00 92.69 82 MET A O 1
ATOM 588 N N . GLU A 1 83 ? -6.670 -10.182 0.839 1.00 93.69 83 GLU A N 1
ATOM 589 C CA . GLU A 1 83 ? -6.114 -10.163 2.187 1.00 93.69 83 GLU A CA 1
ATOM 590 C C . GLU A 1 83 ? -4.583 -10.120 2.172 1.00 93.69 83 GLU A C 1
ATOM 592 O O . GLU A 1 83 ? -3.993 -9.370 2.945 1.00 93.69 83 GLU A O 1
ATOM 597 N N . GLU A 1 84 ? -3.938 -10.861 1.267 1.00 93.31 84 GLU A N 1
ATOM 598 C CA . GLU A 1 84 ? -2.475 -10.863 1.151 1.00 93.31 84 GLU A CA 1
ATOM 599 C C . GLU A 1 84 ? -1.926 -9.505 0.701 1.00 93.31 84 GLU A C 1
ATOM 601 O O . GLU A 1 84 ? -0.886 -9.077 1.191 1.00 93.31 84 GLU A O 1
ATOM 606 N N . LEU A 1 85 ? -2.606 -8.791 -0.203 1.00 93.38 85 LEU A N 1
ATOM 607 C CA . LEU A 1 85 ? -2.159 -7.451 -0.595 1.00 93.38 85 LEU A CA 1
ATOM 608 C C . LEU A 1 85 ? -2.344 -6.426 0.514 1.00 93.38 85 LEU A C 1
ATOM 610 O O . LEU A 1 85 ? -1.460 -5.596 0.718 1.00 93.38 85 LEU A O 1
ATOM 614 N N . VAL A 1 86 ? -3.466 -6.482 1.230 1.00 94.25 86 VAL A N 1
ATOM 615 C CA . VAL A 1 86 ? -3.691 -5.619 2.396 1.00 94.25 86 VAL A CA 1
ATOM 616 C C . VAL A 1 86 ? -2.608 -5.862 3.444 1.00 94.25 86 VAL A C 1
ATOM 618 O O . VAL A 1 86 ? -2.045 -4.905 3.976 1.00 94.25 86 VAL A O 1
ATOM 621 N N . ASP A 1 87 ? -2.268 -7.127 3.692 1.00 93.31 87 ASP A N 1
ATOM 622 C CA . ASP A 1 87 ? -1.183 -7.499 4.593 1.00 93.31 87 ASP A CA 1
ATOM 623 C C . ASP A 1 87 ? 0.165 -6.947 4.111 1.00 93.31 87 ASP A C 1
ATOM 625 O O . ASP A 1 87 ? 0.850 -6.270 4.868 1.00 93.31 87 ASP A O 1
ATOM 629 N N . VAL A 1 88 ? 0.502 -7.098 2.828 1.00 93.88 88 VAL A N 1
ATOM 630 C CA . VAL A 1 88 ? 1.749 -6.556 2.264 1.00 93.88 88 VAL A CA 1
ATOM 631 C C . VAL A 1 88 ? 1.828 -5.027 2.356 1.00 93.88 88 VAL A C 1
ATOM 633 O O . VAL A 1 88 ? 2.904 -4.476 2.596 1.00 93.88 88 VAL A O 1
ATOM 636 N N . ILE A 1 89 ? 0.715 -4.315 2.173 1.00 93.19 89 ILE A N 1
ATOM 637 C CA . ILE A 1 89 ? 0.674 -2.847 2.273 1.00 93.19 89 ILE A CA 1
ATOM 638 C C . ILE A 1 89 ? 0.892 -2.391 3.725 1.00 93.19 89 ILE A C 1
ATOM 640 O O . ILE A 1 89 ? 1.617 -1.424 3.966 1.00 93.19 89 ILE A O 1
ATOM 644 N N . ASN A 1 90 ? 0.308 -3.099 4.692 1.00 92.81 90 ASN A N 1
ATOM 645 C CA . ASN A 1 90 ? 0.339 -2.704 6.101 1.00 92.81 90 ASN A CA 1
ATOM 646 C C . ASN A 1 90 ? 1.564 -3.234 6.850 1.00 92.81 90 ASN A C 1
ATOM 648 O O . ASN A 1 90 ? 2.102 -2.544 7.710 1.00 92.81 90 ASN A O 1
ATOM 652 N N . ASN A 1 91 ? 2.029 -4.432 6.515 1.00 91.81 91 ASN A N 1
ATOM 653 C CA . ASN A 1 91 ? 3.082 -5.149 7.235 1.00 91.81 91 ASN A CA 1
ATOM 654 C C . ASN A 1 91 ? 4.361 -5.327 6.406 1.00 91.81 91 ASN A C 1
ATOM 656 O O . ASN A 1 91 ? 5.409 -5.666 6.954 1.00 91.81 91 ASN A O 1
ATOM 660 N N . GLY A 1 92 ? 4.310 -5.039 5.105 1.00 91.88 92 GLY A N 1
ATOM 661 C CA . GLY A 1 92 ? 5.444 -5.205 4.206 1.00 91.88 92 GLY A CA 1
ATOM 662 C C . GLY A 1 92 ? 5.565 -6.627 3.665 1.00 91.88 92 GLY A C 1
ATOM 663 O O . GLY A 1 92 ? 4.680 -7.460 3.822 1.00 91.88 92 GLY A O 1
ATOM 664 N N . VAL A 1 93 ? 6.675 -6.905 2.983 1.00 89.94 93 VAL A N 1
ATOM 665 C CA . VAL A 1 93 ? 6.963 -8.252 2.467 1.00 89.94 93 VAL A CA 1
ATOM 666 C C . VAL A 1 93 ? 7.941 -8.937 3.411 1.00 89.94 93 VAL A C 1
ATOM 668 O O . VAL A 1 93 ? 8.997 -8.373 3.709 1.00 89.94 93 VAL A O 1
ATOM 671 N N . GLU A 1 94 ? 7.623 -10.161 3.839 1.00 84.25 94 GLU A N 1
ATOM 672 C CA . GLU A 1 94 ? 8.538 -10.974 4.644 1.00 84.25 94 GLU A CA 1
ATOM 673 C C . GLU A 1 94 ? 9.917 -11.077 3.968 1.00 84.25 94 GLU A C 1
ATOM 675 O O . GLU A 1 94 ? 10.031 -11.236 2.751 1.00 84.25 94 GLU A O 1
ATOM 680 N N . ASP A 1 95 ? 10.978 -10.930 4.764 1.00 83.44 95 ASP A N 1
ATOM 681 C CA . ASP A 1 95 ? 12.380 -10.919 4.320 1.00 83.44 95 ASP A CA 1
ATOM 682 C C . ASP A 1 95 ? 12.777 -9.792 3.340 1.00 83.44 95 ASP A C 1
ATOM 684 O O . ASP A 1 95 ? 13.907 -9.765 2.840 1.00 83.44 95 ASP A O 1
ATOM 688 N N . SER A 1 96 ? 11.901 -8.809 3.099 1.00 83.00 96 SER A N 1
ATOM 689 C CA . SER A 1 96 ? 12.225 -7.605 2.333 1.00 83.00 96 SER A CA 1
ATOM 690 C C . SER A 1 96 ? 12.660 -6.465 3.245 1.00 83.00 96 SER A C 1
ATOM 692 O O . SER A 1 96 ? 11.967 -6.078 4.180 1.00 83.00 96 SER A O 1
ATOM 694 N N . ASN A 1 97 ? 13.798 -5.850 2.928 1.00 84.62 97 ASN A N 1
ATOM 695 C CA . ASN A 1 97 ? 14.221 -4.590 3.542 1.00 84.62 97 ASN A CA 1
ATOM 696 C C . ASN A 1 97 ? 13.707 -3.350 2.787 1.00 84.62 97 ASN A C 1
ATOM 698 O O . ASN A 1 97 ? 14.011 -2.231 3.194 1.00 84.62 97 ASN A O 1
ATOM 702 N N . LEU A 1 98 ? 12.985 -3.544 1.676 1.00 86.19 98 LEU A N 1
ATOM 703 C CA . LEU A 1 98 ? 12.498 -2.465 0.811 1.00 86.19 98 LEU A CA 1
ATOM 704 C C . LEU A 1 98 ? 11.016 -2.152 1.031 1.00 86.19 98 LEU A C 1
ATOM 706 O O . LEU A 1 98 ? 10.637 -0.990 0.934 1.00 86.19 98 LEU A O 1
ATOM 710 N N . MET A 1 99 ? 10.196 -3.166 1.326 1.00 90.94 99 MET A N 1
ATOM 711 C CA . MET A 1 99 ? 8.777 -3.003 1.662 1.00 90.94 99 MET A CA 1
ATOM 712 C C . MET A 1 99 ? 8.583 -3.293 3.143 1.00 90.94 99 MET A C 1
ATOM 714 O O . MET A 1 99 ? 8.465 -4.453 3.525 1.00 90.94 99 MET A O 1
ATOM 718 N N . THR A 1 100 ? 8.574 -2.238 3.958 1.00 88.69 100 THR A N 1
ATOM 719 C CA . THR A 1 100 ? 8.567 -2.326 5.429 1.00 88.69 100 THR A CA 1
ATOM 720 C C . THR A 1 100 ? 7.178 -2.197 6.063 1.00 88.69 100 THR A C 1
ATOM 722 O O . THR A 1 100 ? 7.085 -2.212 7.286 1.00 88.69 100 THR A O 1
ATOM 725 N N . GLY A 1 101 ? 6.124 -2.054 5.253 1.00 90.31 101 GLY A N 1
ATOM 726 C CA . GLY A 1 101 ? 4.748 -1.840 5.714 1.00 90.31 101 GLY A CA 1
ATOM 727 C C . GLY A 1 101 ? 4.440 -0.391 6.105 1.00 90.31 101 GLY A C 1
ATOM 728 O O . GLY A 1 101 ? 5.207 0.519 5.788 1.00 90.31 101 GLY A O 1
ATOM 729 N N . ASP A 1 102 ? 3.314 -0.206 6.797 1.00 90.12 102 ASP A N 1
ATOM 730 C CA . ASP A 1 102 ? 2.768 1.065 7.303 1.00 90.12 102 ASP A CA 1
ATOM 731 C C . ASP A 1 102 ? 2.497 2.115 6.206 1.00 90.12 102 ASP A C 1
ATOM 733 O O . ASP A 1 102 ? 2.583 3.324 6.420 1.00 90.12 102 ASP A O 1
ATOM 737 N N . TYR A 1 103 ? 2.185 1.656 4.987 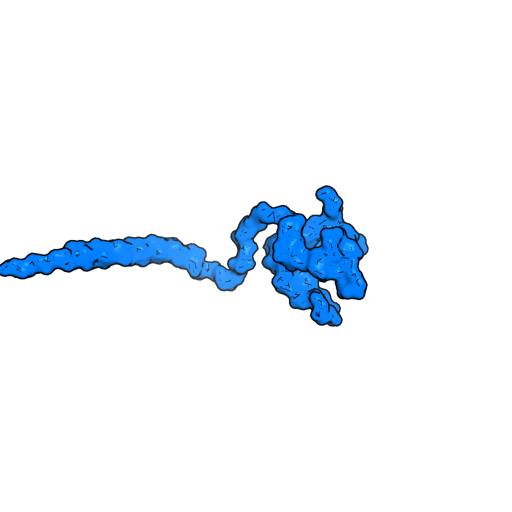1.00 89.88 103 TYR A N 1
ATOM 738 C CA . TYR A 1 103 ? 1.951 2.545 3.846 1.00 89.88 103 TYR A CA 1
ATOM 739 C C . TYR A 1 103 ? 0.513 3.033 3.731 1.00 89.88 103 TYR A C 1
ATOM 741 O O . TYR A 1 103 ? 0.271 3.955 2.964 1.00 89.88 103 TYR A O 1
ATOM 749 N N . ALA A 1 104 ? -0.449 2.437 4.425 1.00 90.06 104 ALA A N 1
ATOM 750 C CA . ALA A 1 104 ? -1.845 2.858 4.417 1.00 90.06 104 ALA A CA 1
ATOM 751 C C . ALA A 1 104 ? -2.536 2.361 5.692 1.00 90.06 104 ALA A C 1
ATOM 753 O O . ALA A 1 104 ? -2.045 1.446 6.347 1.00 90.06 104 ALA A O 1
ATOM 754 N N . ASN A 1 105 ? -3.674 2.953 6.052 1.00 89.69 105 ASN A N 1
ATOM 755 C CA . ASN A 1 105 ? -4.537 2.345 7.067 1.00 89.69 105 ASN A CA 1
ATOM 756 C C . ASN A 1 105 ? -5.336 1.169 6.472 1.00 89.69 105 ASN A C 1
ATOM 758 O O . ASN A 1 105 ? -5.329 0.951 5.261 1.00 89.69 105 ASN A O 1
ATOM 762 N N . GLU A 1 106 ? -6.051 0.416 7.309 1.00 87.94 106 GLU A N 1
ATOM 763 C CA . GLU A 1 106 ? -6.761 -0.792 6.872 1.00 87.94 106 GLU A CA 1
ATOM 764 C C . GLU A 1 106 ? -7.790 -0.529 5.756 1.00 87.94 106 GLU A C 1
ATOM 766 O O . GLU A 1 106 ? -7.875 -1.301 4.799 1.00 87.94 106 GLU A O 1
ATOM 771 N N . GLU A 1 107 ? -8.562 0.556 5.846 1.00 89.12 107 GLU A N 1
ATOM 772 C CA . GLU A 1 107 ? -9.574 0.899 4.842 1.00 89.12 107 GLU A CA 1
ATOM 773 C C . GLU A 1 107 ? -8.927 1.345 3.520 1.00 89.12 107 GLU A C 1
ATOM 775 O O . GLU A 1 107 ? -9.303 0.877 2.446 1.00 89.12 107 GLU A O 1
ATOM 780 N N . GLN A 1 108 ? -7.899 2.191 3.587 1.00 92.06 108 GLN A N 1
ATOM 781 C CA . GLN A 1 108 ? -7.139 2.653 2.424 1.00 92.06 108 GLN A CA 1
ATOM 782 C C . GLN A 1 108 ? -6.398 1.503 1.736 1.00 92.06 108 GLN A C 1
ATOM 784 O O . GLN A 1 108 ? -6.414 1.410 0.510 1.00 92.06 108 GLN A O 1
ATOM 789 N N . ALA A 1 109 ? -5.783 0.603 2.509 1.00 93.31 109 ALA A N 1
ATOM 790 C CA . ALA A 1 109 ? -5.100 -0.574 1.988 1.00 93.31 109 ALA A CA 1
ATOM 791 C C . ALA A 1 109 ? -6.065 -1.471 1.209 1.00 93.31 109 ALA A C 1
ATOM 793 O O . ALA A 1 109 ? -5.694 -1.977 0.153 1.00 93.31 109 ALA A O 1
ATOM 794 N N . LYS A 1 110 ? -7.315 -1.617 1.674 1.00 93.38 110 LYS A N 1
ATOM 795 C CA . LYS A 1 110 ? -8.360 -2.339 0.934 1.00 93.38 110 LYS A CA 1
ATOM 796 C C . LYS A 1 110 ? -8.705 -1.641 -0.383 1.00 93.38 110 LYS A C 1
ATOM 798 O O . LYS A 1 110 ? -8.735 -2.289 -1.419 1.00 93.38 110 LYS A O 1
ATOM 803 N N . VAL A 1 111 ? -8.898 -0.326 -0.388 1.00 93.38 111 VAL A N 1
ATOM 804 C CA . VAL A 1 111 ? -9.191 0.401 -1.639 1.00 93.38 111 VAL A CA 1
ATOM 805 C C . VAL A 1 111 ? -8.042 0.269 -2.648 1.00 93.38 111 VAL A C 1
ATOM 807 O O . VAL A 1 111 ? -8.273 -0.001 -3.826 1.00 93.38 111 VAL A O 1
ATOM 810 N N . ILE A 1 112 ? -6.794 0.397 -2.187 1.00 93.12 112 ILE A N 1
ATOM 811 C CA . ILE A 1 112 ? -5.605 0.236 -3.033 1.00 93.12 112 ILE A CA 1
ATOM 812 C C . ILE A 1 112 ? -5.502 -1.204 -3.551 1.00 93.12 112 ILE A C 1
ATOM 814 O O . ILE A 1 112 ? -5.338 -1.413 -4.750 1.00 93.12 112 ILE A O 1
ATOM 818 N N . ALA A 1 113 ? -5.595 -2.204 -2.672 1.00 93.81 113 ALA A N 1
ATOM 819 C CA . ALA A 1 113 ? -5.437 -3.605 -3.047 1.00 93.81 113 ALA A CA 1
ATOM 820 C C . ALA A 1 113 ? -6.516 -4.062 -4.039 1.00 93.81 113 ALA A C 1
ATOM 822 O O . ALA A 1 113 ? -6.181 -4.700 -5.035 1.00 93.81 113 ALA A O 1
ATOM 823 N N . GLU A 1 114 ? -7.777 -3.674 -3.838 1.00 92.12 114 GLU A N 1
ATOM 824 C CA . GLU A 1 114 ? -8.868 -4.002 -4.761 1.00 92.12 114 GLU A CA 1
ATOM 825 C C . GLU A 1 114 ? -8.588 -3.452 -6.165 1.00 92.12 114 GLU A C 1
ATOM 827 O O . GLU A 1 114 ? -8.741 -4.152 -7.169 1.00 92.12 114 GLU A O 1
ATOM 832 N N . TRP A 1 115 ? -8.102 -2.216 -6.239 1.00 92.31 115 TRP A N 1
ATOM 833 C CA . TRP A 1 115 ? -7.740 -1.581 -7.499 1.00 92.31 115 TRP A CA 1
ATOM 834 C C . TRP A 1 115 ? -6.533 -2.244 -8.184 1.00 92.31 115 TRP A C 1
ATOM 836 O O . TRP A 1 115 ? -6.540 -2.443 -9.399 1.00 92.31 115 TRP A O 1
ATOM 846 N N . LEU A 1 116 ? -5.514 -2.671 -7.428 1.00 91.62 116 LEU A N 1
ATOM 847 C CA . LEU A 1 116 ? -4.360 -3.398 -7.982 1.00 91.62 116 LEU A CA 1
ATOM 848 C C . LEU A 1 116 ? -4.721 -4.808 -8.491 1.00 91.62 116 LEU A C 1
ATOM 850 O O . LEU A 1 116 ? -4.059 -5.313 -9.405 1.00 91.62 116 LEU A O 1
ATOM 854 N N . LEU A 1 117 ? -5.752 -5.438 -7.919 1.00 91.25 117 LEU A N 1
ATOM 855 C CA . LEU A 1 117 ? -6.274 -6.736 -8.361 1.00 91.25 117 LEU A CA 1
ATOM 856 C C . LEU A 1 117 ? -7.127 -6.615 -9.623 1.00 91.25 117 LEU A C 1
ATOM 858 O O . LEU A 1 117 ? -6.960 -7.397 -10.553 1.00 91.25 117 LEU A O 1
ATOM 862 N N . ASN A 1 118 ? -8.033 -5.641 -9.665 1.00 85.12 118 ASN A N 1
ATOM 863 C CA . ASN A 1 118 ? -8.955 -5.479 -10.790 1.00 85.12 118 ASN A CA 1
ATOM 864 C C . ASN A 1 118 ? -8.308 -4.768 -11.992 1.00 85.12 118 ASN A C 1
ATOM 866 O O . ASN A 1 118 ? -8.782 -4.910 -13.119 1.00 85.12 118 ASN A O 1
ATOM 870 N N . GLY A 1 119 ? -7.182 -4.087 -11.764 1.00 72.81 119 GLY A N 1
ATOM 871 C CA . GLY A 1 119 ? -6.409 -3.392 -12.784 1.00 72.81 119 GLY A CA 1
ATOM 872 C C . GLY A 1 119 ? -6.816 -1.927 -12.948 1.00 72.81 119 GLY A C 1
ATOM 873 O O . GLY A 1 119 ? -7.931 -1.526 -12.631 1.00 72.81 119 GLY A O 1
ATOM 874 N N . LYS A 1 120 ? -5.872 -1.123 -13.460 1.00 64.19 120 LYS A N 1
ATOM 875 C CA . LYS A 1 120 ? -6.094 0.271 -13.879 1.00 64.19 120 LYS A CA 1
ATOM 876 C C . LYS A 1 120 ? -7.082 0.281 -15.053 1.00 64.19 120 LYS A C 1
ATOM 878 O O . LYS A 1 120 ? -6.652 -0.003 -16.173 1.00 64.19 120 LYS A O 1
ATOM 883 N N . GLU A 1 121 ? -8.357 0.584 -14.822 1.00 54.19 121 GLU A N 1
ATOM 884 C CA . GLU A 1 121 ? -9.261 1.048 -15.892 1.00 54.19 121 GLU A CA 1
ATOM 885 C C . GLU A 1 121 ? -9.148 2.564 -16.081 1.00 54.19 121 GLU A C 1
ATOM 887 O O . GLU A 1 121 ? -9.156 3.299 -15.069 1.00 54.19 121 GLU A O 1
#

pLDDT: mean 79.51, std 16.35, range [40.72, 94.75]

Radius of gyration: 24.87 Å; Cα contacts (8 Å, |Δi|>4): 111; chains: 1; bounding box: 36×68×61 Å

Sequence (121 aa):
MKKNLIMPFALTALLGITAMIVLGGVGISQQDHAEGDSGSGEVTASAEELVEQQNCVSCHGADLSGTGTAPNIKNLQDKYSMEELVDVINNGVEDSNLMTGDYANEEQAKVIAEWLLNGKE

Foldseek 3Di:
DPPPPCVVVVVVVVVVVVVVVVVVVVVCVVVPDDDPDPDPPPCPDALVRLCVVLPVCVQCNPQQCGDPRGHRQAQCQVPDDLVRQLCCQAQNDPPDPVRRHPSDPSVSSSNNSVDRNVGDD

Organism: NCBI:txid94137